Protein AF-A0A480AIE1-F1 (afdb_monomer_lite)

Sequence (76 aa):
MDKLPVNAQTLNAMFNVMAGIVFATVRQLPADRQAAFAQDLAGLAKNAEKRGETTEEMFFIDLHALARVAPDRPQT

Organism: NCBI:txid2315236

pLDDT: mean 89.56, std 12.48, range [49.28, 98.31]

Foldseek 3Di:
DDPDDPDPVVVVVVLVVVLVVLLVVLCPDDPVVLLVSLVVLQVQLVVCVVVVNNVSNVSSVVSSVSSVPSPPDDPD

Radius of gyration: 14.47 Å; chains: 1; bounding box: 39×37×30 Å

Structure (mmCIF, N/CA/C/O backbone):
data_AF-A0A480AIE1-F1
#
_entry.id   AF-A0A480AIE1-F1
#
loop_
_atom_site.group_PDB
_atom_site.id
_atom_site.type_symbol
_atom_site.label_atom_id
_atom_site.label_alt_id
_atom_site.label_comp_id
_atom_site.label_asym_id
_atom_site.label_entity_id
_atom_site.label_seq_id
_atom_site.pdbx_PDB_ins_code
_atom_site.Cartn_x
_atom_site.Cartn_y
_atom_site.Cartn_z
_atom_site.occupancy
_atom_site.B_iso_or_equiv
_atom_site.auth_seq_id
_atom_site.auth_comp_id
_atom_site.auth_asym_id
_atom_site.auth_atom_id
_atom_site.pdbx_PDB_model_num
ATOM 1 N N . MET A 1 1 ? 15.797 -23.744 -8.874 1.00 49.91 1 MET A N 1
ATOM 2 C CA . MET A 1 1 ? 14.763 -22.694 -8.794 1.00 49.91 1 MET A CA 1
ATOM 3 C C . MET A 1 1 ? 14.853 -21.910 -10.083 1.00 49.91 1 MET A C 1
ATOM 5 O O . MET A 1 1 ? 15.867 -21.253 -10.292 1.00 49.91 1 MET A O 1
ATOM 9 N N . ASP A 1 2 ? 13.872 -22.058 -10.970 1.00 71.62 2 ASP A N 1
ATOM 10 C CA . ASP A 1 2 ? 13.805 -21.236 -12.177 1.00 71.62 2 ASP A CA 1
ATOM 11 C C . ASP A 1 2 ? 13.685 -19.765 -11.774 1.00 71.62 2 ASP A C 1
ATOM 13 O O . ASP A 1 2 ? 12.926 -19.416 -10.866 1.00 71.62 2 ASP A O 1
ATOM 17 N N . LYS A 1 3 ? 14.488 -18.899 -12.400 1.00 76.62 3 LYS A N 1
ATOM 18 C CA . LYS A 1 3 ? 14.391 -17.455 -12.181 1.00 76.62 3 LYS A CA 1
ATOM 19 C C . LYS A 1 3 ? 13.031 -17.000 -12.700 1.00 76.62 3 LYS A C 1
ATOM 21 O O . LYS A 1 3 ? 12.725 -17.220 -13.870 1.00 76.62 3 LYS A O 1
ATOM 26 N N . LEU A 1 4 ? 12.240 -16.352 -11.845 1.00 77.00 4 LEU A N 1
ATOM 27 C CA . LEU A 1 4 ? 11.014 -15.693 -12.286 1.00 77.00 4 LEU A CA 1
ATOM 28 C C . LEU A 1 4 ? 11.382 -14.670 -13.374 1.00 77.00 4 LEU A C 1
ATOM 30 O O . LEU A 1 4 ? 12.273 -13.844 -13.147 1.00 77.0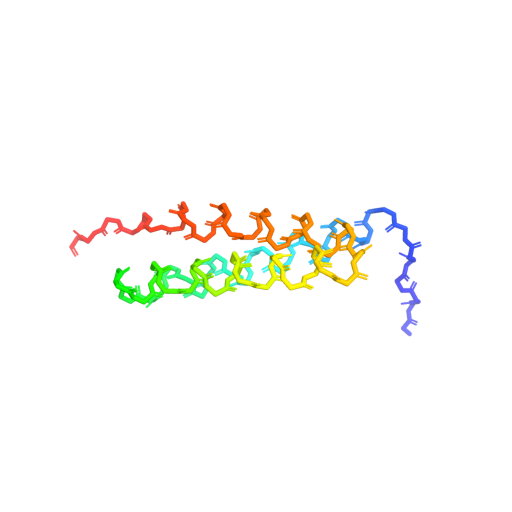0 4 LEU A O 1
ATOM 34 N N . PRO A 1 5 ? 10.753 -14.721 -14.559 1.00 83.81 5 PRO A N 1
ATOM 35 C CA . PRO A 1 5 ? 11.069 -13.785 -15.626 1.00 83.81 5 PRO A CA 1
ATOM 36 C C . PRO A 1 5 ? 10.646 -12.377 -15.194 1.00 83.81 5 PRO A C 1
ATOM 38 O O . PRO A 1 5 ? 9.487 -12.166 -14.854 1.00 83.81 5 PRO A O 1
ATOM 41 N N . VAL A 1 6 ? 11.558 -11.401 -15.203 1.00 85.31 6 VAL A N 1
ATOM 42 C CA . VAL A 1 6 ? 11.230 -10.000 -14.877 1.00 85.31 6 VAL A CA 1
ATOM 43 C C . VAL A 1 6 ? 10.582 -9.368 -16.107 1.00 85.31 6 VAL A C 1
ATOM 45 O O . VAL A 1 6 ? 11.238 -8.755 -16.943 1.00 85.31 6 VAL A O 1
ATOM 48 N N . ASN A 1 7 ? 9.283 -9.604 -16.257 1.00 90.06 7 ASN A N 1
ATOM 49 C CA . ASN A 1 7 ? 8.453 -9.069 -17.329 1.00 90.06 7 ASN A CA 1
ATOM 50 C C . ASN A 1 7 ? 7.166 -8.457 -16.747 1.00 90.06 7 ASN A C 1
ATOM 52 O O . ASN A 1 7 ? 6.895 -8.568 -15.549 1.00 90.06 7 ASN A O 1
ATOM 56 N N . ALA A 1 8 ? 6.358 -7.825 -17.603 1.00 88.75 8 ALA A N 1
ATOM 57 C CA . ALA A 1 8 ? 5.111 -7.178 -17.190 1.00 88.75 8 ALA A CA 1
ATOM 58 C C . ALA A 1 8 ? 4.138 -8.140 -16.484 1.00 88.75 8 ALA A C 1
ATOM 60 O O . ALA A 1 8 ? 3.475 -7.752 -15.530 1.00 88.75 8 ALA A O 1
ATOM 61 N N . GLN A 1 9 ? 4.079 -9.407 -16.907 1.00 90.38 9 GLN A N 1
ATOM 62 C CA . GLN A 1 9 ? 3.207 -10.403 -16.283 1.00 90.38 9 GLN A CA 1
ATOM 63 C C . GLN A 1 9 ? 3.625 -10.684 -14.837 1.00 90.38 9 GLN A C 1
ATOM 65 O O . GLN A 1 9 ? 2.775 -10.708 -13.949 1.00 90.38 9 GLN A O 1
ATOM 70 N N . THR A 1 10 ? 4.924 -10.847 -14.588 1.00 91.12 10 THR A N 1
ATOM 71 C CA . THR A 1 10 ? 5.456 -11.065 -13.240 1.00 91.12 10 THR A CA 1
ATOM 72 C C . THR A 1 10 ? 5.265 -9.834 -12.360 1.00 91.12 10 THR A C 1
ATOM 74 O O . THR A 1 10 ? 4.837 -9.976 -11.219 1.00 91.12 10 THR A O 1
ATOM 77 N N . LEU A 1 11 ? 5.502 -8.628 -12.887 1.00 89.31 11 LEU A N 1
ATOM 78 C CA . LEU A 1 11 ? 5.269 -7.382 -12.147 1.00 89.31 11 LEU A CA 1
ATOM 79 C C . LEU A 1 11 ? 3.790 -7.212 -11.771 1.00 89.31 11 LEU A C 1
ATOM 81 O O . LEU A 1 11 ? 3.482 -6.919 -10.618 1.00 89.31 11 LEU A O 1
ATOM 85 N N . ASN A 1 12 ? 2.872 -7.494 -12.699 1.00 90.25 12 ASN A N 1
ATOM 86 C CA . ASN A 1 12 ? 1.434 -7.463 -12.430 1.00 90.25 12 ASN A CA 1
ATOM 87 C C . ASN A 1 12 ? 1.025 -8.517 -11.395 1.00 90.25 12 ASN A C 1
ATOM 89 O O . ASN A 1 12 ? 0.219 -8.237 -10.514 1.00 90.25 12 ASN A O 1
ATOM 93 N N . ALA A 1 13 ? 1.587 -9.727 -11.467 1.00 92.88 13 ALA A N 1
ATOM 94 C CA . ALA A 1 13 ? 1.325 -10.768 -10.478 1.00 92.88 13 ALA A CA 1
ATOM 95 C C . ALA A 1 13 ? 1.807 -10.350 -9.081 1.00 92.88 13 ALA A C 1
ATOM 97 O O . ALA A 1 13 ? 1.075 -10.522 -8.108 1.00 92.88 13 ALA A O 1
ATOM 98 N N . MET A 1 14 ? 2.997 -9.748 -8.980 1.00 91.94 14 MET A N 1
ATOM 99 C CA . MET A 1 14 ? 3.509 -9.200 -7.722 1.00 91.94 14 MET A CA 1
ATOM 100 C C . MET A 1 14 ? 2.598 -8.096 -7.183 1.00 91.94 14 MET A C 1
ATOM 102 O O . MET A 1 14 ? 2.242 -8.126 -6.006 1.00 91.94 14 MET A O 1
ATOM 106 N N . PHE A 1 15 ? 2.169 -7.167 -8.040 1.00 91.50 15 PHE A N 1
ATOM 107 C CA . PHE A 1 15 ? 1.226 -6.119 -7.659 1.00 91.50 15 PHE A CA 1
ATOM 108 C C . PHE A 1 15 ? -0.101 -6.696 -7.152 1.00 91.50 15 PHE A C 1
ATOM 110 O O . PHE A 1 15 ? -0.550 -6.334 -6.068 1.00 91.50 15 PHE A O 1
ATOM 117 N N . ASN A 1 16 ? -0.680 -7.667 -7.861 1.00 92.88 16 ASN A N 1
ATOM 118 C CA . ASN A 1 16 ? -1.922 -8.330 -7.458 1.00 92.88 16 ASN A CA 1
ATOM 119 C C . ASN A 1 16 ? -1.793 -9.049 -6.107 1.00 92.88 16 ASN A C 1
ATOM 121 O O . ASN A 1 16 ? -2.719 -9.012 -5.297 1.00 92.88 16 ASN A O 1
ATOM 125 N N . VAL A 1 17 ? -0.648 -9.685 -5.838 1.00 95.62 17 VAL A N 1
ATOM 126 C CA . VAL A 1 17 ? -0.380 -10.316 -4.537 1.00 95.62 17 VAL A CA 1
ATOM 127 C C . VAL A 1 17 ? -0.298 -9.262 -3.432 1.00 95.62 17 VAL A C 1
ATOM 129 O O . VAL A 1 17 ? -0.929 -9.435 -2.390 1.00 95.62 17 VAL A O 1
ATOM 132 N N . MET A 1 18 ? 0.413 -8.151 -3.655 1.00 94.56 18 MET A N 1
ATOM 133 C CA . MET A 1 18 ? 0.487 -7.048 -2.686 1.00 94.56 18 MET A CA 1
ATOM 134 C C . MET A 1 18 ? -0.890 -6.431 -2.419 1.00 94.56 18 MET A C 1
ATOM 136 O O . MET A 1 18 ? -1.264 -6.246 -1.262 1.00 94.56 18 MET A O 1
ATOM 140 N N . ALA A 1 19 ? -1.670 -6.187 -3.471 1.00 93.25 19 ALA A N 1
ATOM 141 C CA . ALA A 1 19 ? -3.048 -5.721 -3.380 1.00 93.25 19 ALA A CA 1
ATOM 142 C C . ALA A 1 19 ? -3.916 -6.683 -2.551 1.00 93.25 19 ALA A C 1
ATOM 144 O O . ALA A 1 19 ? -4.624 -6.253 -1.640 1.00 93.25 19 ALA A O 1
ATOM 145 N N . GLY A 1 20 ? -3.809 -7.993 -2.797 1.00 95.44 20 GLY A N 1
ATOM 146 C CA . GLY A 1 20 ? -4.512 -9.018 -2.024 1.00 95.44 20 GLY A CA 1
ATOM 147 C C . GLY A 1 20 ? -4.139 -9.016 -0.539 1.00 95.44 20 GLY A C 1
ATOM 148 O O . GLY A 1 20 ? -5.025 -9.112 0.311 1.00 95.44 20 GLY A O 1
ATOM 149 N N . ILE A 1 21 ? -2.851 -8.852 -0.215 1.00 95.56 21 ILE A N 1
ATOM 150 C CA . ILE A 1 21 ? -2.372 -8.744 1.172 1.00 95.56 21 ILE A CA 1
ATOM 151 C C . ILE A 1 21 ? -2.947 -7.489 1.834 1.00 95.56 21 ILE A C 1
ATOM 153 O O . ILE A 1 21 ? -3.556 -7.596 2.895 1.00 95.56 21 ILE A O 1
ATOM 157 N N . VAL A 1 22 ? -2.825 -6.321 1.195 1.00 94.88 22 VAL A N 1
ATOM 158 C CA . VAL A 1 22 ? -3.369 -5.055 1.711 1.00 94.88 22 VAL A CA 1
ATOM 159 C C . VAL A 1 22 ? -4.868 -5.172 1.969 1.00 94.88 22 VAL A C 1
ATOM 161 O O . VAL A 1 22 ? -5.328 -4.849 3.062 1.00 94.88 22 VAL A O 1
ATOM 164 N N . PHE A 1 23 ? -5.629 -5.696 1.008 1.00 93.38 23 PHE A N 1
ATOM 165 C CA . PHE A 1 23 ? -7.066 -5.903 1.162 1.00 93.38 23 PHE A CA 1
ATOM 166 C C . PHE A 1 23 ? -7.389 -6.819 2.350 1.00 93.3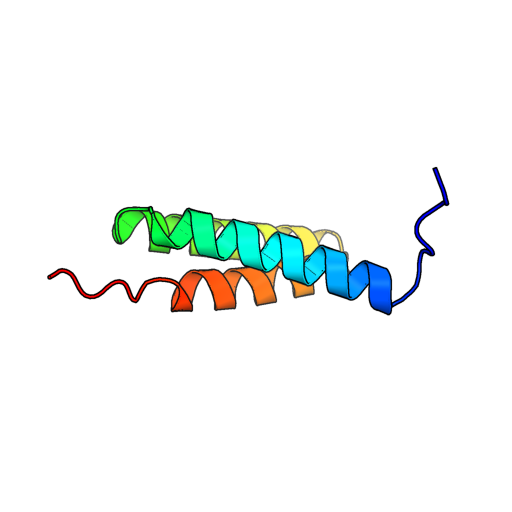8 23 PHE A C 1
ATOM 168 O O . PHE A 1 23 ? -8.211 -6.473 3.202 1.00 93.38 23 PHE A O 1
ATOM 175 N N . ALA A 1 24 ? -6.729 -7.979 2.435 1.00 94.00 24 ALA A N 1
ATOM 176 C CA . ALA A 1 24 ? -6.957 -8.949 3.502 1.00 94.00 24 ALA A CA 1
ATOM 177 C C . ALA A 1 24 ? -6.597 -8.390 4.887 1.00 94.00 24 ALA A C 1
ATOM 179 O O . ALA A 1 24 ? -7.279 -8.713 5.863 1.00 94.00 24 ALA A O 1
ATOM 180 N N . THR A 1 25 ? -5.560 -7.552 4.973 1.00 93.69 25 THR A N 1
ATOM 181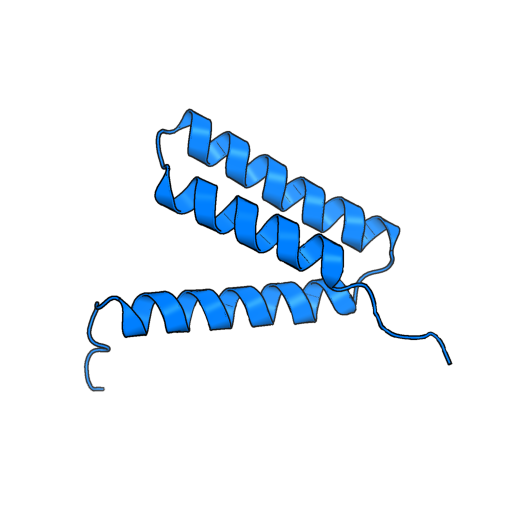 C CA . THR A 1 25 ? -5.156 -6.860 6.200 1.00 93.69 25 THR A CA 1
ATOM 182 C C . THR A 1 25 ? -6.165 -5.784 6.586 1.00 93.69 25 THR A C 1
ATOM 184 O O . THR A 1 25 ? -6.677 -5.814 7.703 1.00 93.69 25 THR A O 1
ATOM 187 N N . VAL A 1 26 ? -6.510 -4.870 5.673 1.00 94.31 26 VAL A N 1
ATOM 188 C CA . VAL A 1 26 ? -7.427 -3.752 5.954 1.00 94.31 26 VAL A CA 1
ATOM 189 C C . VAL A 1 26 ? -8.804 -4.263 6.374 1.00 94.31 26 VAL A C 1
ATOM 191 O O . VAL A 1 26 ? -9.360 -3.783 7.357 1.00 94.31 26 VAL A O 1
ATOM 194 N N . ARG A 1 27 ? -9.318 -5.314 5.726 1.00 91.94 27 ARG A N 1
ATOM 195 C CA . ARG A 1 27 ? -10.613 -5.934 6.063 1.00 91.94 27 ARG A CA 1
ATOM 196 C C . ARG A 1 27 ? -10.703 -6.454 7.509 1.00 91.94 27 ARG A C 1
ATOM 198 O O . ARG A 1 27 ? -11.803 -6.695 8.001 1.00 91.94 27 ARG A O 1
ATOM 205 N N . GLN A 1 28 ? -9.576 -6.683 8.183 1.00 93.12 28 GLN A N 1
ATOM 206 C CA . GLN A 1 28 ? -9.538 -7.164 9.571 1.00 93.12 28 GLN A CA 1
ATOM 207 C C . GLN A 1 28 ? -9.449 -6.035 10.603 1.00 93.12 28 GLN A C 1
ATOM 209 O O . GLN A 1 28 ? -9.571 -6.291 11.799 1.00 93.12 28 GLN A O 1
ATOM 214 N N . LEU A 1 29 ? -9.232 -4.795 10.163 1.00 92.25 29 LEU A N 1
ATOM 215 C CA . LEU A 1 29 ? -9.076 -3.651 11.049 1.00 92.25 29 LEU A CA 1
ATOM 216 C C . LEU A 1 29 ? -10.440 -3.061 11.455 1.00 92.25 29 LEU A C 1
ATOM 218 O O . LEU A 1 29 ? -11.383 -3.094 10.663 1.00 92.25 29 LEU A O 1
ATOM 222 N N . PRO A 1 30 ? -10.551 -2.458 12.652 1.00 91.88 30 PRO A N 1
ATOM 223 C CA . PRO A 1 30 ? -11.643 -1.543 12.993 1.00 91.88 30 PRO A CA 1
ATOM 224 C C . PRO A 1 30 ? -11.770 -0.386 11.985 1.00 91.88 30 PRO A C 1
ATOM 226 O O . PRO A 1 30 ? -10.779 0.009 11.373 1.00 91.88 30 PRO A O 1
ATOM 229 N N . ALA A 1 31 ? -12.967 0.182 11.807 1.00 88.25 31 ALA A N 1
ATOM 230 C CA . ALA A 1 31 ? -13.240 1.173 10.753 1.00 88.25 31 ALA A CA 1
ATOM 231 C C . ALA A 1 31 ? -12.352 2.436 10.826 1.00 88.25 31 ALA A C 1
ATOM 233 O O . ALA A 1 31 ? -11.889 2.935 9.800 1.00 88.25 31 ALA A O 1
ATOM 234 N N . ASP A 1 32 ? -12.057 2.925 12.030 1.00 89.00 32 ASP A N 1
ATOM 235 C CA . ASP A 1 32 ? -11.117 4.028 12.270 1.00 89.00 32 ASP A CA 1
ATOM 236 C C . ASP A 1 32 ? -9.692 3.671 11.814 1.00 89.00 32 ASP A C 1
ATOM 238 O O . ASP A 1 32 ? -8.995 4.483 11.203 1.00 89.00 32 ASP A O 1
ATOM 242 N N . ARG A 1 33 ? -9.277 2.422 12.041 1.00 94.50 33 ARG A N 1
ATOM 243 C CA . ARG A 1 33 ? -7.972 1.894 11.626 1.00 94.50 33 ARG A CA 1
ATOM 244 C C . ARG A 1 33 ? -7.898 1.603 10.129 1.00 94.50 33 ARG A C 1
ATOM 246 O O . ARG A 1 33 ? -6.829 1.771 9.553 1.00 94.50 33 ARG A O 1
ATOM 253 N N . GLN A 1 34 ? -9.008 1.242 9.487 1.00 93.50 34 GLN A N 1
ATOM 254 C CA . GLN A 1 34 ? -9.090 1.138 8.025 1.00 93.50 34 GLN A CA 1
ATOM 255 C C . GLN A 1 34 ? -8.847 2.499 7.363 1.00 93.50 34 GLN A C 1
ATOM 257 O O . GLN A 1 34 ? -8.039 2.609 6.440 1.00 93.50 34 GLN A O 1
ATOM 262 N N . ALA A 1 35 ? -9.501 3.549 7.872 1.00 91.62 35 ALA A N 1
ATOM 263 C CA . ALA A 1 35 ? -9.329 4.909 7.369 1.00 91.62 35 ALA A CA 1
ATOM 264 C C . ALA A 1 35 ? -7.894 5.423 7.574 1.00 91.62 35 ALA A C 1
ATOM 266 O O . ALA A 1 35 ? -7.320 6.005 6.652 1.00 91.62 35 ALA A O 1
ATOM 267 N N . ALA A 1 36 ? -7.302 5.164 8.747 1.00 95.56 36 ALA A N 1
ATOM 268 C CA . ALA A 1 36 ? -5.909 5.508 9.030 1.00 95.56 36 ALA A CA 1
ATOM 269 C C . ALA A 1 36 ? -4.936 4.788 8.081 1.00 95.56 36 ALA A C 1
ATOM 271 O O . ALA A 1 36 ? -4.101 5.436 7.460 1.00 95.56 36 ALA A O 1
ATOM 272 N N . PHE A 1 37 ? -5.109 3.477 7.874 1.00 96.62 37 PHE A N 1
ATOM 273 C CA . PHE A 1 37 ? -4.278 2.704 6.947 1.00 96.62 37 PHE A CA 1
ATOM 274 C C . PHE A 1 37 ? -4.336 3.267 5.520 1.00 96.62 37 PHE A C 1
ATOM 276 O O . PHE A 1 37 ? -3.312 3.425 4.856 1.00 96.62 37 PHE A O 1
ATOM 283 N N . ALA A 1 38 ? -5.536 3.606 5.036 1.00 95.56 38 ALA A N 1
ATOM 284 C CA . ALA A 1 38 ? -5.681 4.234 3.729 1.00 95.56 38 ALA A CA 1
ATOM 285 C C . ALA A 1 38 ? -4.940 5.583 3.678 1.00 95.56 38 ALA A C 1
ATOM 287 O O . ALA A 1 38 ? -4.256 5.866 2.695 1.00 95.56 38 ALA A O 1
ATOM 288 N N . GLN A 1 39 ? -5.031 6.413 4.718 1.00 97.31 39 GLN A N 1
ATOM 289 C CA . GLN A 1 39 ? -4.298 7.683 4.770 1.00 97.31 39 GLN A CA 1
ATO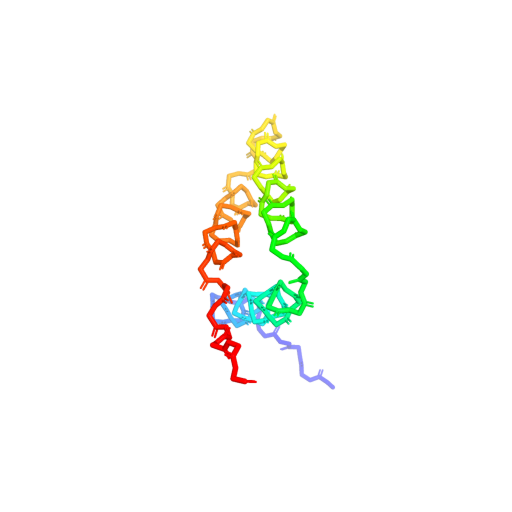M 290 C C . GLN A 1 39 ? -2.778 7.494 4.752 1.00 97.31 39 GLN A C 1
ATOM 292 O O . GLN A 1 39 ? -2.100 8.257 4.063 1.00 97.31 39 GLN A O 1
ATOM 297 N N . ASP A 1 40 ? -2.253 6.470 5.424 1.00 98.12 40 ASP A N 1
ATOM 298 C CA . ASP A 1 40 ? -0.820 6.164 5.407 1.00 98.12 40 ASP A CA 1
ATOM 299 C C . ASP A 1 40 ? -0.332 5.863 3.980 1.00 98.12 40 ASP A C 1
ATOM 301 O O . ASP A 1 40 ? 0.674 6.422 3.541 1.00 98.12 40 ASP A O 1
ATOM 305 N N . LEU A 1 41 ? -1.091 5.079 3.201 1.00 98.00 41 LEU A N 1
ATOM 306 C CA . LEU A 1 41 ? -0.788 4.828 1.784 1.00 98.00 41 LEU A CA 1
ATOM 307 C C . LEU A 1 41 ? -0.798 6.115 0.942 1.00 98.00 41 LEU A C 1
ATOM 309 O O . LEU A 1 41 ? 0.087 6.319 0.113 1.00 98.00 41 LEU A O 1
ATOM 313 N N . ALA A 1 42 ? -1.746 7.024 1.183 1.00 97.94 42 ALA A N 1
ATOM 314 C CA . ALA A 1 42 ? -1.763 8.324 0.508 1.00 97.94 42 ALA A CA 1
ATOM 315 C C . ALA A 1 42 ? -0.560 9.205 0.903 1.00 97.94 42 ALA A C 1
ATOM 317 O O . ALA A 1 42 ? -0.045 9.969 0.084 1.00 97.94 42 ALA A O 1
ATOM 318 N N . GLY A 1 43 ? -0.095 9.104 2.151 1.00 98.31 43 GLY A N 1
ATOM 319 C CA . GLY A 1 43 ? 1.130 9.753 2.615 1.00 98.31 43 GLY A CA 1
ATOM 320 C C . GLY A 1 43 ? 2.376 9.211 1.912 1.00 98.31 43 GLY A C 1
ATOM 321 O O . GLY A 1 43 ? 3.233 9.992 1.494 1.00 98.31 43 GLY A O 1
ATOM 322 N N . LEU A 1 44 ? 2.453 7.891 1.724 1.00 98.12 44 LEU A N 1
ATOM 323 C CA . LEU A 1 44 ? 3.534 7.242 0.981 1.00 98.12 44 LEU A CA 1
ATOM 324 C C . LEU A 1 44 ? 3.547 7.660 -0.494 1.00 98.12 44 LEU A C 1
ATOM 326 O O . LEU A 1 44 ? 4.616 8.006 -0.996 1.00 98.12 44 LEU A O 1
ATOM 330 N N . ALA A 1 45 ? 2.382 7.746 -1.146 1.00 98.06 45 ALA A N 1
ATOM 331 C CA . ALA A 1 45 ? 2.269 8.249 -2.518 1.00 98.06 45 ALA A CA 1
ATOM 332 C C . ALA A 1 45 ? 2.866 9.658 -2.661 1.00 98.06 45 ALA A C 1
ATOM 334 O O . ALA A 1 45 ? 3.759 9.874 -3.475 1.00 98.06 45 ALA A O 1
ATOM 335 N N . LYS A 1 46 ? 2.472 10.595 -1.788 1.00 98.06 46 LYS A N 1
ATOM 336 C CA . LYS A 1 46 ? 3.027 11.963 -1.771 1.00 98.06 46 LYS A CA 1
ATOM 337 C C . LYS A 1 46 ? 4.534 11.995 -1.531 1.00 98.06 46 LYS A C 1
ATOM 339 O O . LYS A 1 46 ? 5.227 12.899 -1.990 1.00 98.06 46 LYS A O 1
ATOM 344 N N . ASN A 1 47 ? 5.060 11.053 -0.753 1.00 98.25 47 ASN A N 1
ATOM 345 C CA . ASN A 1 47 ? 6.497 10.965 -0.526 1.00 98.25 47 ASN A CA 1
ATOM 346 C C . ASN A 1 47 ? 7.233 10.434 -1.761 1.00 98.25 47 ASN A C 1
ATOM 348 O O . ASN A 1 47 ? 8.332 10.911 -2.027 1.00 98.25 47 ASN A O 1
ATOM 352 N N . ALA A 1 48 ? 6.653 9.487 -2.502 1.00 97.94 48 ALA A N 1
ATOM 353 C CA . ALA A 1 48 ? 7.202 8.994 -3.765 1.00 97.94 48 ALA A CA 1
ATOM 354 C C . ALA A 1 48 ? 7.161 10.077 -4.859 1.00 97.94 48 ALA A C 1
ATOM 356 O O . ALA A 1 48 ? 8.172 10.318 -5.518 1.00 97.94 48 ALA A O 1
ATOM 357 N N . GLU A 1 49 ? 6.056 10.825 -4.953 1.00 97.44 49 GLU A N 1
ATOM 358 C CA . GLU A 1 49 ? 5.910 12.002 -5.824 1.00 97.44 49 GLU A CA 1
ATOM 359 C C . GLU A 1 49 ? 7.050 13.008 -5.588 1.00 97.44 49 GLU A C 1
ATOM 361 O O . GLU A 1 49 ? 7.764 13.394 -6.512 1.00 97.44 49 GLU A O 1
ATOM 366 N N . LYS A 1 50 ? 7.303 13.375 -4.322 1.00 97.88 50 LYS A N 1
ATOM 367 C CA . LYS A 1 50 ? 8.397 14.291 -3.947 1.00 97.88 50 LYS A CA 1
ATOM 368 C C . LYS A 1 50 ? 9.789 13.781 -4.325 1.00 97.88 50 LYS A C 1
ATOM 370 O O . LYS A 1 50 ? 10.696 14.595 -4.484 1.00 97.88 50 LYS A O 1
ATOM 375 N N . ARG A 1 51 ? 9.976 12.461 -4.429 1.00 97.94 51 ARG A N 1
ATOM 376 C CA . ARG A 1 51 ? 11.231 11.836 -4.880 1.00 97.94 51 ARG A CA 1
ATOM 377 C C . ARG A 1 51 ? 11.317 11.712 -6.406 1.00 97.94 51 ARG A C 1
ATOM 379 O O . ARG A 1 51 ? 12.373 11.349 -6.912 1.00 97.94 51 ARG A O 1
ATOM 386 N N . GLY A 1 52 ? 10.249 12.035 -7.138 1.00 97.25 52 GLY A N 1
ATOM 387 C CA . GLY A 1 52 ? 10.155 11.844 -8.587 1.00 97.25 52 GLY A CA 1
ATOM 388 C C . GLY A 1 52 ? 9.913 10.388 -9.002 1.00 97.25 52 GLY A C 1
ATOM 389 O O . GLY A 1 52 ? 10.107 10.042 -10.166 1.00 97.25 52 GLY A O 1
ATOM 390 N N . GLU A 1 53 ? 9.498 9.525 -8.074 1.00 97.38 53 GLU A N 1
ATOM 391 C CA . GLU A 1 53 ? 9.296 8.089 -8.299 1.00 97.38 53 GLU A CA 1
ATOM 392 C C . GLU A 1 53 ? 7.852 7.803 -8.731 1.00 97.38 53 GLU A C 1
ATOM 394 O O . GLU A 1 53 ? 7.043 7.239 -7.997 1.00 97.38 53 GLU A O 1
ATOM 399 N N . THR A 1 54 ? 7.529 8.190 -9.964 1.00 95.19 54 THR A N 1
ATOM 400 C CA . THR A 1 54 ? 6.156 8.177 -10.503 1.00 95.19 54 THR A CA 1
ATOM 401 C C . THR A 1 54 ? 5.503 6.793 -10.541 1.00 95.19 54 THR A C 1
ATOM 403 O O . THR A 1 54 ? 4.296 6.664 -10.354 1.00 95.19 54 THR A O 1
ATOM 406 N N . THR A 1 55 ? 6.283 5.729 -10.764 1.00 93.50 55 THR A N 1
ATOM 407 C CA . THR A 1 55 ? 5.754 4.351 -10.747 1.00 93.50 55 THR A CA 1
ATOM 408 C C . THR A 1 55 ? 5.381 3.911 -9.331 1.00 93.50 55 THR A C 1
ATOM 410 O O . THR A 1 55 ? 4.351 3.274 -9.131 1.00 93.50 55 THR A O 1
ATOM 413 N N . GLU A 1 56 ? 6.195 4.272 -8.338 1.00 94.75 56 GLU A N 1
ATOM 414 C CA . GLU A 1 56 ? 5.925 3.953 -6.935 1.00 94.75 56 GLU A CA 1
ATOM 415 C C . GLU A 1 56 ? 4.742 4.771 -6.401 1.00 94.75 56 GLU A C 1
ATOM 417 O O . GLU A 1 56 ? 3.869 4.227 -5.724 1.00 94.75 56 GLU A O 1
ATOM 422 N N . GLU A 1 57 ? 4.662 6.051 -6.773 1.00 97.44 57 GLU A N 1
ATOM 423 C CA . GLU A 1 57 ? 3.509 6.910 -6.497 1.00 97.44 57 GLU A CA 1
ATOM 424 C C . GLU A 1 57 ? 2.206 6.271 -6.996 1.00 97.44 57 GLU A C 1
ATOM 426 O O . GLU A 1 57 ? 1.261 6.115 -6.217 1.00 97.44 57 GLU A O 1
ATOM 431 N N . MET A 1 58 ? 2.170 5.853 -8.266 1.00 96.19 58 MET A N 1
ATOM 432 C CA . MET A 1 58 ? 0.995 5.221 -8.868 1.00 96.19 58 MET A CA 1
ATOM 433 C C . MET A 1 58 ? 0.568 3.970 -8.094 1.00 96.19 58 MET A C 1
ATOM 435 O O . MET A 1 58 ? -0.610 3.822 -7.768 1.00 96.19 58 MET A O 1
ATOM 439 N N . PHE A 1 59 ? 1.516 3.107 -7.715 1.00 95.12 59 PHE A N 1
ATOM 440 C CA . PHE A 1 59 ? 1.196 1.917 -6.927 1.00 95.12 59 PHE A CA 1
ATOM 441 C C . PHE A 1 59 ? 0.597 2.258 -5.562 1.00 95.12 59 PHE A C 1
ATOM 443 O O . PHE A 1 59 ? -0.372 1.620 -5.149 1.00 95.12 59 PHE A O 1
ATOM 450 N N . PHE A 1 60 ? 1.112 3.268 -4.861 1.00 97.44 60 PHE A N 1
ATOM 451 C CA . PHE A 1 60 ? 0.518 3.677 -3.589 1.00 97.44 60 PHE A CA 1
ATOM 452 C C . PHE A 1 60 ? -0.870 4.303 -3.750 1.00 97.44 60 PHE A C 1
ATOM 454 O O . PHE A 1 60 ? -1.727 4.077 -2.893 1.00 97.44 60 PHE A O 1
ATOM 461 N N . ILE A 1 61 ? -1.127 5.032 -4.840 1.00 97.50 61 ILE A N 1
ATOM 462 C CA . ILE A 1 61 ? -2.463 5.555 -5.164 1.00 97.50 61 ILE A CA 1
ATOM 463 C C . ILE A 1 61 ? -3.454 4.408 -5.395 1.00 97.50 61 ILE A C 1
ATOM 465 O O . ILE A 1 61 ? -4.546 4.416 -4.818 1.00 97.50 61 ILE A O 1
ATOM 469 N N . ASP A 1 62 ? -3.070 3.397 -6.174 1.00 95.94 62 ASP A N 1
ATOM 470 C CA . ASP A 1 62 ? -3.933 2.249 -6.464 1.00 95.94 62 ASP A CA 1
ATOM 471 C C . ASP A 1 62 ? -4.235 1.437 -5.194 1.00 95.94 62 ASP A C 1
ATOM 473 O O . ASP A 1 62 ? -5.385 1.076 -4.923 1.00 95.94 62 ASP A O 1
ATOM 477 N N . LEU A 1 63 ? -3.222 1.207 -4.353 1.00 96.19 63 LEU A N 1
ATOM 478 C CA . LEU A 1 63 ? -3.400 0.530 -3.067 1.00 96.19 63 LEU A CA 1
ATOM 479 C C . LEU A 1 63 ? -4.252 1.359 -2.094 1.00 96.19 63 LEU A C 1
ATOM 481 O O . LEU A 1 63 ? -5.051 0.791 -1.348 1.00 96.19 63 LEU A O 1
ATOM 485 N N . HIS A 1 64 ? -4.126 2.691 -2.102 1.00 96.44 64 HIS A N 1
ATOM 486 C CA . HIS A 1 64 ? -4.974 3.584 -1.310 1.00 96.44 64 HIS A CA 1
ATOM 487 C C . HIS A 1 64 ? -6.447 3.454 -1.717 1.00 96.44 64 HIS A C 1
ATOM 489 O O . HIS A 1 64 ? -7.321 3.315 -0.857 1.00 96.44 64 HIS A O 1
ATOM 495 N N . ALA A 1 65 ? -6.727 3.464 -3.024 1.00 93.88 65 ALA A N 1
ATOM 496 C CA . ALA A 1 65 ? -8.075 3.268 -3.545 1.00 93.88 65 ALA A CA 1
ATOM 497 C C . ALA A 1 65 ? -8.643 1.902 -3.128 1.00 93.88 65 ALA A C 1
ATOM 499 O O . ALA A 1 65 ? -9.782 1.828 -2.663 1.00 93.88 65 ALA A O 1
ATOM 500 N N . LEU A 1 66 ? -7.830 0.843 -3.202 1.00 94.12 66 LEU A N 1
ATOM 501 C CA . LEU A 1 66 ? -8.212 -0.496 -2.759 1.00 94.12 66 LEU A CA 1
ATOM 502 C C . LEU A 1 66 ? -8.527 -0.555 -1.256 1.00 94.12 66 LEU A C 1
ATOM 504 O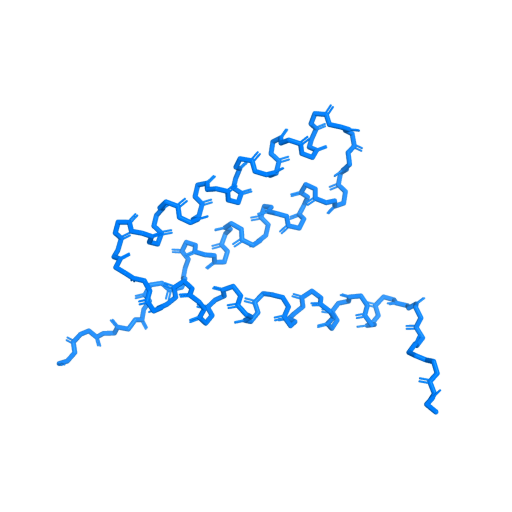 O . LEU A 1 66 ? -9.553 -1.107 -0.859 1.00 94.12 66 LEU A O 1
ATOM 508 N N . ALA A 1 67 ? -7.676 0.034 -0.414 1.00 92.75 67 ALA A N 1
ATOM 509 C CA . ALA A 1 67 ? -7.876 0.057 1.034 1.00 92.75 67 ALA A CA 1
ATOM 510 C C . ALA A 1 67 ? -9.196 0.746 1.423 1.00 92.75 67 ALA A C 1
ATOM 512 O O . ALA A 1 67 ? -9.857 0.327 2.371 1.00 92.75 67 ALA A O 1
ATOM 513 N N . ARG A 1 68 ? -9.630 1.759 0.661 1.00 92.56 68 ARG A N 1
ATOM 514 C CA . ARG A 1 68 ? -10.908 2.451 0.891 1.00 92.56 68 ARG A CA 1
ATOM 515 C C . ARG A 1 68 ? -12.145 1.608 0.574 1.00 92.56 68 ARG A C 1
ATOM 517 O O . ARG A 1 68 ? -13.195 1.883 1.146 1.00 92.56 68 ARG A O 1
ATOM 524 N N . VAL A 1 69 ? -12.039 0.622 -0.321 1.00 87.81 69 VAL A N 1
ATOM 525 C CA . VAL A 1 69 ? -13.166 -0.236 -0.751 1.00 87.81 69 VAL A CA 1
ATOM 526 C C . VAL A 1 69 ? -13.142 -1.640 -0.135 1.00 87.81 69 VAL A C 1
ATOM 528 O O . VAL A 1 69 ? -14.081 -2.410 -0.304 1.00 87.81 69 VAL A O 1
ATOM 531 N N . ALA A 1 70 ? -12.115 -1.966 0.651 1.00 80.31 70 ALA A N 1
ATOM 532 C CA . ALA A 1 70 ? -12.064 -3.164 1.489 1.00 80.31 70 ALA A CA 1
ATOM 533 C C . ALA A 1 70 ? -13.134 -3.334 2.614 1.00 80.31 70 ALA A C 1
ATOM 535 O O . ALA A 1 70 ? -13.276 -4.479 3.064 1.00 80.31 70 ALA A O 1
ATOM 536 N N . PRO A 1 71 ? -13.889 -2.309 3.089 1.00 65.81 71 PRO A N 1
ATOM 537 C CA . PRO A 1 71 ? -14.734 -2.421 4.291 1.00 65.81 71 PRO A CA 1
ATOM 538 C C . PRO A 1 71 ? -15.900 -3.433 4.296 1.00 65.81 71 PRO A C 1
ATOM 540 O O . PRO A 1 71 ? -16.475 -3.650 5.360 1.00 65.81 71 PRO A O 1
ATOM 543 N N . ASP A 1 72 ? -16.272 -4.091 3.194 1.00 60.91 72 ASP A N 1
ATOM 544 C CA . ASP A 1 72 ? -17.517 -4.885 3.140 1.00 60.91 72 ASP A CA 1
ATOM 545 C C . ASP A 1 72 ? -17.420 -6.294 3.774 1.00 60.91 72 ASP A C 1
ATOM 547 O O . ASP A 1 72 ? -17.500 -7.330 3.097 1.00 60.91 72 ASP A O 1
ATOM 551 N N . ARG A 1 73 ? -17.275 -6.381 5.104 1.00 53.41 73 ARG A N 1
ATOM 552 C CA . ARG A 1 73 ? -17.919 -7.475 5.858 1.00 53.41 73 ARG A CA 1
ATOM 553 C C . ARG A 1 73 ? -19.262 -6.954 6.377 1.00 53.41 73 ARG A C 1
ATOM 555 O O . ARG A 1 73 ? -19.237 -6.105 7.267 1.00 53.41 73 ARG A O 1
ATOM 562 N N . PRO A 1 74 ? -20.417 -7.465 5.909 1.00 49.28 74 PRO A N 1
ATOM 563 C CA . PRO A 1 74 ? -21.651 -7.281 6.661 1.00 49.28 74 PRO A CA 1
ATOM 564 C C . PRO A 1 74 ? -21.441 -7.866 8.063 1.00 49.28 74 PRO A C 1
ATOM 566 O O . PRO A 1 74 ? -21.029 -9.019 8.202 1.00 49.28 74 PRO A O 1
ATOM 569 N N . GLN A 1 75 ? -21.650 -7.045 9.091 1.00 50.25 75 GLN A N 1
ATOM 570 C CA . GLN A 1 75 ? -21.727 -7.520 10.468 1.00 50.25 75 GLN A CA 1
ATOM 571 C C . GLN A 1 75 ? -23.064 -8.255 10.599 1.00 50.25 75 GLN A C 1
ATOM 573 O O . GLN A 1 75 ? -24.114 -7.616 10.625 1.00 50.25 75 GLN A O 1
ATOM 578 N N . THR A 1 76 ? -23.025 -9.585 10.560 1.00 50.00 76 THR A N 1
ATOM 579 C CA . THR A 1 76 ? -24.149 -10.456 10.935 1.00 50.00 76 THR A CA 1
ATOM 580 C C . THR A 1 76 ? -24.050 -10.817 12.401 1.00 50.00 76 THR A C 1
ATOM 582 O O . THR A 1 76 ? -22.923 -11.201 12.795 1.00 50.00 76 THR A O 1
#

Secondary structure (DSSP, 8-state):
-PPPP-SHHHHHHHHHHHHHHHHHHHTTS-HHHHHHHHHHHHHHHHHHHHHT-HHHHHHHHHHHHHHHHTT-----

=== Feature glossary ===
The record interleaves many kinds of information about one protein. Here is each kind framed as the question it answers.

Q: What are the backbone torsion angles?
A: φ (phi) and ψ (psi) are the two rotatable backbone dihedrals per residue: φ is the C(i-1)–N–Cα–C torsion, ψ is the N–Cα–C–N(i+1) torsion, both in degrees on (−180°, 180°]. α-helical residues cluster near (−60°, −45°); β-strand residues near (−120°, +130°). A Ramachandran plot is simply a scatter of (φ, ψ) for every residue.

Q: What is the amino-acid chain?
A: This is the polypeptide sequence — one letter per residue, N-terminus first. Length ranges from a few dozen residues for small domains to over a thousand for large multi-domain proteins.

Q: How mobile is each atom in the crystal?
A: For experimental (PDB) structures, the B-factor (temperature factor) quantifies the positional spread of each atom in the crystal — a combination of thermal vibration and static disorder — in units of Å². High B-factors mark flexible loops or poorly resolved regions; low B-factors mark the rigid, well-ordered core.

Q: Are the domains correctly placed relative to each other?
A: Predicted Aligned Error (PAE) is an AlphaFold confidence matrix: entry (i, j) is the expected error in the position of residue j, in ångströms, when the prediction is superimposed on the true structure at residue i. Low PAE within a block of residues means that block is internally rigid and well-predicted; high PAE between two blocks means their relative placement is uncertain even if each block individually is confident.

Q: How confident is the AlphaFold model at each residue?
A: pLDDT is the predicted lDDT-Cα score: AlphaFold's confidence that the local environment of each residue (all inter-atomic distances within 15 Å) is correctly placed. It is a per-residue number between 0 and 100, with higher meaning more reliable.

Q: What family and function is it annotated with?
A: Functional annotations link the protein to curated databases. InterPro entries identify conserved domains and families by matching the sequence against member-database signatures (Pfam, PROSITE, CDD, …). Gene Ontology (GO) terms describe molecular function, biological process, and cellular component in a controlled vocabulary. CATH places the structure in a hierarchical fold classification (Class/Architecture/Topology/Homologous-superfamily). The organism is the source species.

Q: How big and how compact is the whole molecule?
A: Three whole-structure scalars: the radius of gyration (RMS distance of Cα from centroid, in Å), the count of Cα–Cα co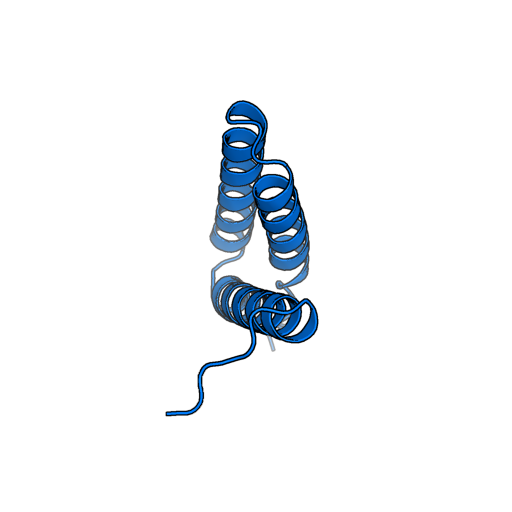ntacts (pairs closer than 8 Å and separated by more than four residues in sequence — i.e. tertiary, not local, contacts), and the bounding-box dimensions. Together they distinguish compact globular folds from extended fibres or disordered chains.

Q: What known structures does this most resemble?
A: The Foldseek neighbor list gives the closest experimentally determined structures in the PDB, ranked by structural alignment. TM-score near 1 means near-identical fold; near 0.3 means only rough topology match. This is how one finds what a novel AlphaFold prediction most resembles in the solved-structure universe.

Q: Which residues are buried vs exposed?
A: SASA measures how much of the protein is reachable by solvent. It is computed by rolling a water-sized probe over the atomic surface and summing the exposed area (Å²). Per-residue SASA distinguishes core (buried, low SASA) from surface (exposed, high SASA) residues; total SASA is a whole-molecule size measure.

Q: Which residues are in helices, strands, or loops?
A: Eight-state secondary structure (DSSP): H is the canonical α-helix, G the tighter 3₁₀-helix, I the wider π-helix; E/B are β-structure, T and S are turns and bends, and '-' is everything else. DSSP derives these from the pattern of main-chain N–H···O=C hydrogen bonds, not from the sequence.

Q: Where is each backbone atom in 3D?
A: Structure coordinates are given as an mmCIF _atom_site loop: one row per atom with element, residue name, chain id, sequence number, and x/y/z position in Å. Only the four main-chain atoms per residue are included here; side chains are omitted to keep the record compact.

Q: What if only a Cα trace is available?
A: Three-state secondary structure (P-SEA) collapses the eight DSSP classes into helix (a), strand (b), and coil (c). P-SEA assigns these from Cα geometry alone — distances and angles — without requiring backbone oxygens, so it works on any Cα trace.

Q: What do the rendered images show?
A: The six renders are orthographic views along the three Cartesian axes in both directions. Representation (cartoon, sticks, or surface) and color scheme (sequence-rainbow or by-chain) vary across proteins so the training set covers all the common visualization conventions.

Q: What does the local fold look like, residue by residue?
A: Foldseek's 3Di representation compresses backbone geometry into a per-residue letter drawn from a learned twenty-state alphabet. It captures the tertiary interaction pattern around each residue — which residues are packed against it in space, regardless of where they are in sequence.

Q: What do the diagnostic plots show?
A: The contact map is a binary N×N matrix image: pixel (i, j) is dark where Cα_i and Cα_j are within 8 Å and |i−j|>4. Because the |i−j|>4 filter removes local helical contacts, off-diagonal stripes parallel to the main diagonal indicate parallel β-sheets; stripes perpendicular to it indicate antiparallel β-sheets. The Ramachandran plot scatters every residue's (φ, ψ) pair against the sterically allowed regions. The PAE heatmap renders the predicted-aligned-error matrix.